Protein AF-A0A7J3D6P9-F1 (afdb_monomer_lite)

Radius of gyration: 13.17 Å; chains: 1; bounding box: 41×34×27 Å

Secondary structure (DSSP, 8-state):
-------SS-HHHHHHHHHHHHHTTGGGS-EEHHHHHHHHHHTT----HHHHHHHHHHHTTTTEEEEE-TTS-EEEEE--

pLDDT: mean 86.13, std 15.2, range [38.34, 95.88]

Structure (mmCIF, N/CA/C/O backbone):
data_AF-A0A7J3D6P9-F1
#
_entry.id   AF-A0A7J3D6P9-F1
#
loop_
_atom_site.group_PDB
_atom_site.id
_atom_site.type_symbol
_atom_site.label_atom_id
_atom_site.label_alt_id
_atom_site.label_comp_id
_atom_site.label_asym_id
_atom_site.label_entity_id
_atom_site.label_seq_id
_atom_site.pdbx_PDB_ins_code
_atom_site.Cartn_x
_atom_site.Cartn_y
_atom_site.Cartn_z
_atom_site.occupancy
_atom_site.B_iso_or_equiv
_atom_site.auth_seq_id
_atom_site.auth_comp_id
_atom_site.auth_asym_id
_atom_site.auth_atom_id
_atom_site.pdbx_PDB_model_num
ATOM 1 N N . MET A 1 1 ? 26.379 -22.319 7.165 1.00 40.84 1 MET A N 1
ATOM 2 C CA . MET A 1 1 ? 25.069 -21.856 6.652 1.00 40.84 1 MET A CA 1
ATOM 3 C C . MET A 1 1 ? 24.976 -20.355 6.881 1.00 40.84 1 MET A C 1
ATOM 5 O O . MET A 1 1 ? 2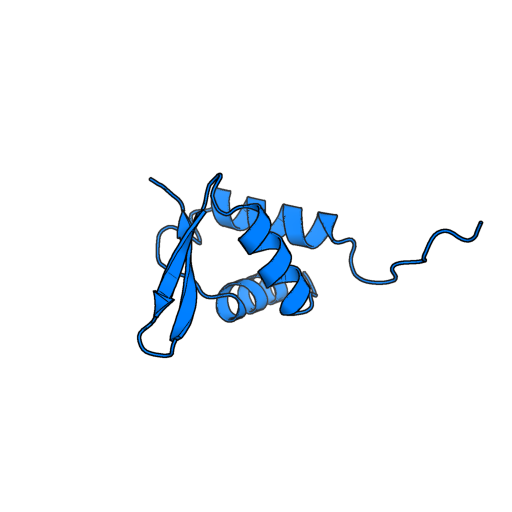4.655 -19.922 7.982 1.00 40.84 1 MET A O 1
ATOM 9 N N . GLU A 1 2 ? 25.347 -19.552 5.887 1.00 38.34 2 GLU A N 1
ATOM 10 C CA . GLU A 1 2 ? 25.238 -18.095 5.994 1.00 38.34 2 GLU A CA 1
ATOM 11 C C . GLU A 1 2 ? 23.783 -17.669 5.772 1.00 38.34 2 GLU A C 1
ATOM 13 O O . GLU A 1 2 ? 23.186 -17.945 4.732 1.00 38.34 2 GLU A O 1
ATOM 18 N N . LYS A 1 3 ? 23.180 -17.022 6.776 1.00 47.50 3 LYS A N 1
ATOM 19 C CA . LYS A 1 3 ? 21.856 -16.403 6.637 1.00 47.50 3 LYS A CA 1
ATOM 20 C C . LYS A 1 3 ? 21.993 -15.204 5.690 1.00 47.50 3 LYS A C 1
ATOM 22 O O . LYS A 1 3 ? 22.874 -14.374 5.926 1.00 47.50 3 LYS A O 1
ATOM 27 N N . PRO A 1 4 ? 21.137 -15.046 4.665 1.00 47.47 4 PRO A N 1
ATOM 28 C CA . PRO A 1 4 ? 21.268 -13.927 3.745 1.00 47.47 4 PRO A CA 1
ATOM 29 C C . PRO A 1 4 ? 21.016 -12.613 4.493 1.00 47.47 4 PRO A C 1
ATOM 31 O O . PRO A 1 4 ? 19.902 -12.336 4.946 1.00 47.47 4 PRO A O 1
ATOM 34 N N . LYS A 1 5 ? 22.069 -11.796 4.621 1.00 48.25 5 LYS A N 1
ATOM 35 C CA . LYS A 1 5 ? 22.013 -10.411 5.101 1.00 48.25 5 LYS A CA 1
ATOM 36 C C . LYS A 1 5 ? 21.173 -9.586 4.121 1.00 48.25 5 LYS A C 1
ATOM 38 O O . LYS A 1 5 ? 21.688 -8.995 3.177 1.00 48.25 5 LYS A O 1
ATOM 43 N N . ARG A 1 6 ? 19.854 -9.549 4.329 1.00 44.75 6 ARG A N 1
ATOM 44 C CA . ARG A 1 6 ? 18.939 -8.648 3.612 1.00 44.75 6 ARG A CA 1
ATOM 45 C C . ARG A 1 6 ? 19.124 -7.227 4.146 1.00 44.75 6 ARG A C 1
ATOM 47 O O . ARG A 1 6 ? 18.378 -6.775 5.006 1.00 44.75 6 ARG A O 1
ATOM 54 N N . SER A 1 7 ? 20.155 -6.552 3.642 1.00 43.03 7 SER A N 1
ATOM 55 C CA . SER A 1 7 ? 20.449 -5.140 3.905 1.00 43.03 7 SER A CA 1
ATOM 56 C C . SER A 1 7 ? 19.549 -4.230 3.058 1.00 43.03 7 SER A C 1
ATOM 58 O O . SER A 1 7 ? 19.966 -3.574 2.108 1.00 43.03 7 SER A O 1
ATOM 60 N N . GLY A 1 8 ? 18.258 -4.260 3.362 1.00 52.84 8 GLY A N 1
ATOM 61 C CA . GL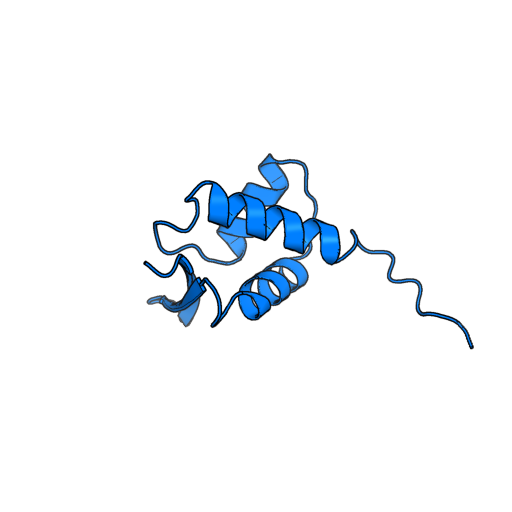Y A 1 8 ? 17.275 -3.262 2.955 1.00 52.84 8 GLY A CA 1
ATOM 62 C C . GLY A 1 8 ? 16.379 -3.014 4.159 1.00 52.84 8 GLY A C 1
ATOM 63 O O . GLY A 1 8 ? 16.266 -3.914 4.996 1.00 52.84 8 GLY A O 1
ATOM 64 N N . LEU A 1 9 ? 15.780 -1.820 4.281 1.00 53.88 9 LEU A N 1
ATOM 65 C CA . LEU A 1 9 ? 14.795 -1.530 5.332 1.00 53.88 9 LEU A CA 1
ATOM 66 C C . LEU A 1 9 ? 13.915 -2.766 5.526 1.00 53.88 9 LEU A C 1
ATOM 68 O O . LEU A 1 9 ? 13.378 -3.280 4.536 1.00 53.88 9 LEU A O 1
ATOM 72 N N . ARG A 1 10 ? 13.895 -3.316 6.753 1.00 63.69 10 ARG A N 1
ATOM 73 C CA . ARG A 1 10 ? 13.332 -4.651 6.994 1.00 63.69 10 ARG A CA 1
ATOM 74 C C . ARG A 1 10 ? 11.957 -4.678 6.347 1.00 63.69 10 ARG A C 1
ATOM 76 O O . ARG A 1 10 ? 11.169 -3.765 6.566 1.00 63.69 10 ARG A O 1
ATOM 83 N N . THR A 1 11 ? 11.664 -5.698 5.545 1.00 69.56 11 THR A N 1
ATOM 84 C CA . THR A 1 11 ? 10.359 -5.845 4.878 1.00 69.56 11 THR A CA 1
ATOM 85 C C . THR A 1 11 ? 9.195 -5.664 5.865 1.00 69.56 11 THR A C 1
ATOM 87 O O . THR A 1 11 ? 8.140 -5.173 5.482 1.00 69.56 11 THR A O 1
ATOM 90 N N . SER A 1 12 ? 9.428 -5.965 7.149 1.00 77.88 12 SER A N 1
ATOM 91 C CA . SER A 1 12 ? 8.531 -5.691 8.272 1.00 77.88 12 SER A CA 1
ATOM 92 C C . SER A 1 12 ? 8.195 -4.208 8.496 1.00 77.88 12 SER A C 1
ATOM 94 O O . SER A 1 12 ? 7.057 -3.912 8.825 1.00 77.88 12 SER A O 1
ATOM 96 N N . VAL A 1 13 ? 9.130 -3.271 8.307 1.00 87.06 13 VAL A N 1
ATOM 97 C CA . VAL A 1 13 ? 8.891 -1.824 8.477 1.00 87.06 13 VAL A CA 1
ATOM 98 C C . VAL A 1 13 ? 7.976 -1.302 7.375 1.00 87.06 13 VAL A C 1
ATOM 100 O O . VAL A 1 13 ? 7.000 -0.623 7.660 1.00 87.06 13 VAL A O 1
ATOM 103 N N . VAL A 1 14 ? 8.245 -1.673 6.119 1.00 88.88 14 VAL A N 1
ATOM 104 C CA . VAL A 1 14 ? 7.385 -1.296 4.983 1.00 88.88 14 VAL A CA 1
ATOM 105 C C . VAL A 1 14 ? 5.994 -1.903 5.144 1.00 88.88 14 VAL A C 1
ATOM 107 O O . VAL A 1 14 ? 5.001 -1.229 4.912 1.00 88.88 14 VAL A O 1
ATOM 110 N N . ALA A 1 15 ? 5.926 -3.166 5.569 1.00 89.31 15 ALA A N 1
ATOM 111 C CA . ALA A 1 15 ? 4.675 -3.844 5.874 1.00 89.31 15 ALA A CA 1
ATOM 112 C C . ALA A 1 15 ? 3.877 -3.093 6.953 1.00 89.31 15 ALA A C 1
ATOM 114 O O . ALA A 1 15 ? 2.741 -2.717 6.695 1.00 89.31 15 ALA A O 1
ATOM 115 N N . SER A 1 16 ? 4.495 -2.805 8.102 1.00 92.19 16 SER A N 1
ATOM 116 C CA . SER A 1 16 ? 3.849 -2.075 9.198 1.00 92.19 16 SER A CA 1
ATOM 117 C C . SER A 1 16 ? 3.381 -0.686 8.772 1.00 92.19 16 SER A C 1
ATOM 119 O O . SER A 1 16 ? 2.297 -0.268 9.146 1.00 92.19 16 SER A O 1
ATOM 121 N N . ALA A 1 17 ? 4.170 0.017 7.961 1.00 94.25 17 ALA A N 1
ATOM 122 C CA . ALA A 1 17 ? 3.801 1.340 7.479 1.00 94.25 17 ALA A CA 1
ATOM 123 C C . ALA A 1 17 ? 2.614 1.301 6.507 1.00 94.25 17 ALA A C 1
ATOM 125 O O . ALA A 1 17 ? 1.756 2.177 6.541 1.00 94.25 17 ALA A O 1
ATOM 126 N N . VAL A 1 18 ? 2.547 0.275 5.652 1.00 93.56 18 VAL A N 1
ATOM 127 C CA . VAL A 1 18 ? 1.375 0.035 4.802 1.00 93.56 18 VAL A CA 1
ATOM 128 C C . VAL A 1 18 ? 0.148 -0.283 5.655 1.00 93.56 18 VAL A C 1
ATOM 130 O O . VAL A 1 18 ? -0.926 0.207 5.329 1.00 93.56 18 VAL A O 1
ATOM 133 N N . ASP A 1 19 ? 0.292 -1.040 6.745 1.00 93.88 19 ASP A N 1
ATOM 134 C CA . ASP A 1 19 ? -0.822 -1.315 7.661 1.00 93.88 19 ASP A CA 1
ATOM 135 C C . ASP A 1 19 ? -1.339 -0.030 8.322 1.00 93.88 19 ASP A C 1
ATOM 137 O O . ASP A 1 19 ? -2.542 0.215 8.282 1.00 93.88 19 ASP A O 1
ATOM 141 N N . SER A 1 20 ? -0.453 0.854 8.795 1.00 95.25 20 SER A N 1
ATOM 142 C CA . SER A 1 20 ? -0.856 2.165 9.331 1.00 95.25 20 SER A CA 1
ATOM 143 C C . SER A 1 20 ? -1.626 3.001 8.306 1.00 95.25 20 SER A C 1
ATOM 145 O O . SER A 1 20 ? -2.654 3.582 8.629 1.00 95.25 20 SER A O 1
ATOM 147 N N . LEU A 1 21 ? -1.206 3.005 7.035 1.00 95.38 21 LEU A N 1
ATOM 148 C CA . LEU A 1 21 ? -1.959 3.683 5.971 1.00 95.38 21 LEU A CA 1
ATOM 149 C C . LEU A 1 21 ? -3.362 3.089 5.763 1.00 95.38 21 LEU A C 1
ATOM 151 O O . LEU A 1 21 ? -4.297 3.806 5.414 1.00 95.38 21 LEU A O 1
ATOM 155 N N . ILE A 1 22 ? -3.532 1.781 5.956 1.00 92.81 22 ILE A N 1
ATOM 156 C CA . ILE A 1 22 ? -4.845 1.124 5.867 1.00 92.81 22 ILE A CA 1
ATOM 157 C C . ILE A 1 22 ? -5.730 1.505 7.057 1.00 92.81 22 ILE A C 1
ATOM 159 O O . ILE A 1 22 ? -6.936 1.704 6.885 1.00 92.81 22 ILE A O 1
ATOM 163 N N . GLU A 1 23 ? -5.152 1.614 8.249 1.00 93.62 23 GLU A N 1
ATOM 164 C CA . GLU A 1 23 ? -5.847 2.051 9.463 1.00 93.62 23 GLU A CA 1
ATOM 165 C C . GLU A 1 23 ? -6.271 3.523 9.380 1.00 93.62 23 GLU A C 1
ATOM 167 O O . GLU A 1 23 ? -7.398 3.845 9.735 1.00 93.62 23 GLU A O 1
ATOM 172 N N . GLU A 1 24 ? -5.433 4.387 8.809 1.00 93.31 24 GLU A N 1
ATOM 173 C CA . GLU A 1 24 ? -5.680 5.827 8.626 1.00 93.31 24 GLU A CA 1
ATOM 174 C C . GLU A 1 24 ? -6.568 6.166 7.410 1.00 93.31 24 GLU A C 1
ATOM 176 O O . GLU A 1 24 ? -6.585 7.299 6.931 1.00 93.31 24 GLU A O 1
ATOM 181 N N . ASP A 1 25 ? -7.285 5.181 6.865 1.00 91.31 25 ASP A N 1
ATOM 182 C CA . ASP A 1 25 ? -8.203 5.334 5.729 1.00 91.31 25 ASP A CA 1
ATOM 183 C C . ASP A 1 25 ? -7.575 5.933 4.451 1.00 91.31 25 ASP A C 1
ATOM 185 O O . ASP A 1 25 ? -8.285 6.371 3.541 1.00 91.31 25 ASP A O 1
ATOM 189 N N . PHE A 1 26 ? -6.249 5.854 4.290 1.00 94.38 26 PHE A N 1
ATOM 190 C CA . PHE A 1 26 ? -5.561 6.267 3.057 1.00 94.38 26 PHE A CA 1
ATOM 191 C C . PHE A 1 26 ? -6.092 5.517 1.825 1.00 94.38 26 PHE A C 1
ATOM 193 O O . PHE A 1 26 ? -6.178 6.062 0.722 1.00 94.38 26 PHE A O 1
ATOM 200 N N . PHE A 1 27 ? -6.495 4.260 2.029 1.00 95.50 27 PHE A N 1
ATOM 201 C CA . PHE A 1 27 ? -7.078 3.386 1.013 1.00 95.50 27 PHE A CA 1
ATOM 202 C C . PHE A 1 27 ? -8.613 3.459 0.946 1.00 95.50 27 PHE A C 1
ATOM 204 O O . PHE A 1 27 ? -9.235 2.549 0.400 1.00 95.50 27 PHE A O 1
ATOM 211 N N . LYS A 1 28 ? -9.255 4.510 1.478 1.00 92.69 28 LYS A N 1
ATOM 212 C CA . LYS A 1 28 ? -10.698 4.748 1.271 1.00 92.69 28 LYS A CA 1
ATOM 213 C C . LYS A 1 28 ? -11.031 4.916 -0.216 1.00 92.69 28 LYS A C 1
ATOM 215 O O . LYS A 1 28 ? -12.069 4.460 -0.689 1.00 92.69 28 LYS A O 1
ATOM 220 N N . GLU A 1 29 ? -10.108 5.516 -0.959 1.00 93.25 29 GLU A N 1
ATOM 221 C CA . GLU A 1 29 ? -10.119 5.587 -2.418 1.00 93.25 29 GLU A CA 1
ATOM 222 C C . GLU A 1 29 ? -9.083 4.634 -3.018 1.00 93.25 29 GLU A C 1
ATOM 224 O O . GLU A 1 29 ? -8.176 4.158 -2.334 1.00 93.25 29 GLU A O 1
ATOM 229 N N . PHE A 1 30 ? -9.177 4.400 -4.326 1.00 93.75 30 PHE A N 1
ATOM 230 C CA . PHE A 1 30 ? -8.159 3.652 -5.052 1.00 93.75 30 PHE A CA 1
ATOM 231 C C . PHE A 1 30 ? -6.818 4.398 -5.056 1.00 93.75 30 PHE A C 1
ATOM 233 O O . PHE A 1 30 ? -6.724 5.530 -5.533 1.00 93.75 30 PHE A O 1
ATOM 240 N N . LYS A 1 31 ? -5.766 3.743 -4.556 1.00 95.88 31 LYS A N 1
ATOM 241 C CA . LYS A 1 31 ? -4.383 4.244 -4.564 1.00 95.88 31 LYS A CA 1
ATOM 242 C C . LYS A 1 31 ? -3.466 3.268 -5.284 1.00 95.88 31 LYS A C 1
ATOM 244 O O . LYS A 1 31 ? -3.579 2.062 -5.096 1.00 95.88 31 LYS A O 1
ATOM 249 N N . ASN A 1 32 ? -2.540 3.758 -6.101 1.00 95.19 32 ASN A N 1
ATOM 250 C CA . ASN A 1 32 ? -1.506 2.925 -6.724 1.00 95.19 32 ASN A CA 1
ATOM 251 C C . ASN A 1 32 ? -0.242 2.830 -5.849 1.00 95.19 32 ASN A C 1
ATOM 253 O O . ASN A 1 32 ? -0.059 3.574 -4.884 1.00 95.19 32 ASN A O 1
ATOM 257 N N . SER A 1 33 ? 0.669 1.922 -6.206 1.00 93.88 33 SER A N 1
ATOM 258 C CA . SER A 1 33 ? 1.918 1.713 -5.460 1.00 93.88 33 SER A CA 1
ATOM 259 C C . SER A 1 33 ? 2.839 2.936 -5.422 1.00 93.88 33 SER A C 1
ATOM 261 O O . SER A 1 33 ? 3.605 3.072 -4.472 1.00 93.88 33 SER A O 1
ATOM 263 N N . SER A 1 34 ? 2.783 3.816 -6.427 1.00 94.31 34 SER A N 1
ATOM 264 C CA . SER A 1 34 ? 3.585 5.046 -6.451 1.00 94.31 34 SER A CA 1
ATOM 265 C C . SER A 1 34 ? 3.068 6.059 -5.432 1.00 94.31 34 SER A C 1
ATOM 267 O O . SER A 1 34 ? 3.857 6.596 -4.667 1.00 94.31 34 SER A O 1
ATOM 269 N N . GLN A 1 35 ? 1.746 6.234 -5.337 1.00 95.44 35 GLN A N 1
ATOM 270 C CA . GLN A 1 35 ? 1.120 7.090 -4.324 1.00 95.44 35 GLN A CA 1
ATOM 271 C C . GLN A 1 35 ? 1.427 6.605 -2.905 1.00 95.44 35 GLN A C 1
ATOM 273 O O . GLN A 1 35 ? 1.758 7.408 -2.039 1.00 95.44 35 GLN A O 1
ATOM 278 N N . VAL A 1 36 ? 1.374 5.288 -2.676 1.00 95.19 36 VAL A N 1
ATOM 279 C CA . VAL A 1 36 ? 1.773 4.695 -1.391 1.00 95.19 36 VAL A CA 1
ATOM 280 C C . VAL A 1 36 ? 3.250 4.967 -1.115 1.00 95.19 36 VAL A C 1
ATOM 282 O O . VAL A 1 36 ? 3.607 5.363 -0.014 1.00 95.19 36 VAL A O 1
ATOM 285 N N . LEU A 1 37 ? 4.123 4.786 -2.108 1.00 94.81 37 LEU A N 1
ATOM 286 C CA . LEU A 1 37 ? 5.552 5.042 -1.950 1.00 94.81 37 LEU A CA 1
ATOM 287 C C . LEU A 1 37 ? 5.849 6.509 -1.609 1.00 94.81 37 LEU A C 1
ATOM 289 O O . LEU A 1 37 ? 6.707 6.769 -0.768 1.00 94.81 37 LEU A O 1
ATOM 293 N N . ASP A 1 38 ? 5.162 7.454 -2.243 1.00 95.50 38 ASP A N 1
ATOM 294 C CA . ASP A 1 38 ? 5.345 8.880 -1.976 1.00 95.50 38 ASP A CA 1
ATOM 295 C C . ASP A 1 38 ? 4.839 9.265 -0.584 1.00 95.50 38 ASP A C 1
ATOM 297 O O . ASP A 1 38 ? 5.504 10.024 0.120 1.00 95.50 38 ASP A O 1
ATOM 301 N N . GLU A 1 39 ? 3.733 8.674 -0.133 1.00 95.75 39 GLU A N 1
ATOM 302 C CA . GLU A 1 39 ? 3.245 8.851 1.235 1.00 95.75 39 GLU A CA 1
ATOM 303 C C . GLU A 1 39 ? 4.216 8.258 2.270 1.00 95.75 39 GLU A C 1
ATOM 305 O O . GLU A 1 39 ? 4.536 8.896 3.273 1.00 95.75 39 GLU A O 1
ATOM 310 N N . LEU A 1 40 ? 4.792 7.083 2.000 1.00 93.69 40 LEU A N 1
ATOM 311 C CA . LEU A 1 40 ? 5.839 6.512 2.850 1.00 93.69 40 LEU A CA 1
ATOM 312 C C . LEU A 1 40 ? 7.071 7.425 2.925 1.00 93.69 40 LEU A C 1
ATOM 314 O O . LEU A 1 40 ? 7.603 7.641 4.013 1.00 93.69 40 LEU A O 1
ATOM 318 N N . LYS A 1 41 ? 7.495 8.024 1.805 1.00 93.19 41 LYS A N 1
ATOM 319 C CA . LYS A 1 41 ? 8.597 9.000 1.799 1.00 93.19 41 LYS A CA 1
ATOM 320 C C . LYS A 1 41 ? 8.275 10.240 2.632 1.00 93.19 41 LYS A C 1
ATOM 322 O O . LYS A 1 41 ? 9.151 10.692 3.362 1.00 93.19 41 LYS A O 1
ATOM 327 N N . ARG A 1 42 ? 7.041 10.761 2.574 1.00 93.88 42 ARG A N 1
ATOM 328 C CA . ARG A 1 42 ? 6.591 11.882 3.427 1.00 93.88 42 ARG A CA 1
ATOM 329 C C . ARG A 1 42 ? 6.690 11.553 4.915 1.00 93.88 42 ARG A C 1
ATOM 331 O O . ARG A 1 42 ? 6.986 12.431 5.715 1.00 93.88 42 ARG A O 1
ATOM 338 N N . ARG A 1 43 ? 6.524 10.278 5.273 1.00 92.06 43 ARG A N 1
ATOM 339 C CA . ARG A 1 43 ? 6.689 9.750 6.637 1.00 92.06 43 ARG A CA 1
ATOM 340 C C . ARG A 1 43 ? 8.135 9.378 6.987 1.00 92.06 43 ARG A C 1
ATOM 342 O O . ARG A 1 43 ? 8.361 8.707 7.988 1.00 92.06 43 ARG A O 1
ATOM 349 N N . ASN A 1 44 ? 9.119 9.783 6.178 1.00 91.62 44 ASN A N 1
ATOM 350 C CA . ASN A 1 44 ? 10.534 9.409 6.306 1.00 91.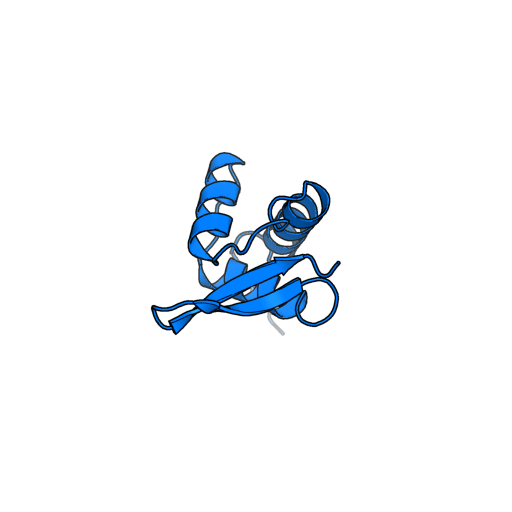62 44 ASN A CA 1
ATOM 351 C C . ASN A 1 44 ? 10.807 7.894 6.206 1.00 91.62 44 ASN A C 1
ATOM 353 O O . ASN A 1 44 ? 11.841 7.401 6.660 1.00 91.62 44 ASN A O 1
ATOM 357 N N . ILE A 1 45 ? 9.912 7.138 5.568 1.00 88.31 45 ILE A N 1
ATOM 358 C CA . ILE A 1 45 ? 10.058 5.699 5.344 1.00 88.31 45 ILE A CA 1
ATOM 359 C C . ILE A 1 45 ? 10.560 5.477 3.920 1.00 88.31 45 ILE A C 1
ATOM 361 O O . ILE A 1 45 ? 9.802 5.416 2.951 1.00 88.31 45 ILE A O 1
ATOM 365 N N . SER A 1 46 ? 11.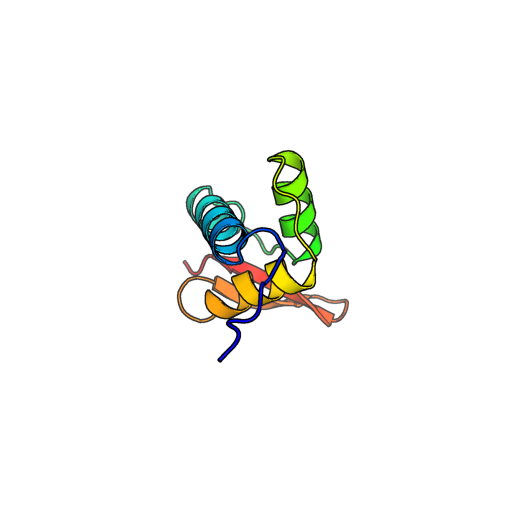879 5.335 3.791 1.00 86.44 46 SER A N 1
ATOM 366 C CA . SER A 1 46 ? 12.502 5.003 2.511 1.00 86.44 46 SER A CA 1
ATOM 367 C C . SER A 1 46 ? 12.231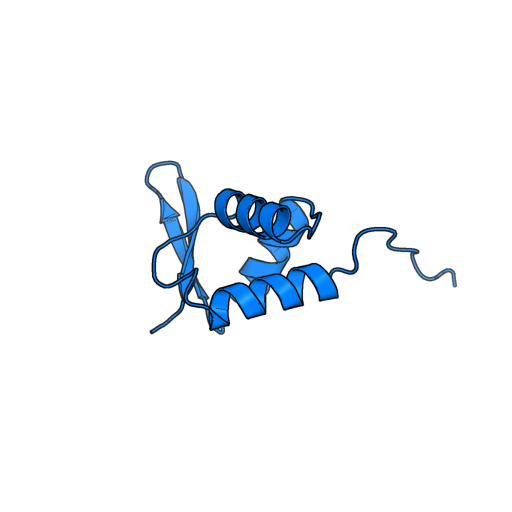 3.542 2.139 1.00 86.44 46 SER A C 1
ATOM 369 O O . SER A 1 46 ? 12.483 2.620 2.913 1.00 86.44 46 SER A O 1
ATOM 371 N N . SER A 1 47 ? 11.705 3.307 0.939 1.00 87.56 47 SER A N 1
ATOM 372 C CA . SER A 1 47 ? 11.382 1.969 0.447 1.00 87.56 47 SER A CA 1
ATOM 373 C C . SER A 1 47 ? 11.596 1.877 -1.059 1.00 87.56 47 SER A C 1
ATOM 375 O O . SER A 1 47 ? 11.624 2.879 -1.771 1.00 87.56 47 SER A O 1
ATOM 377 N N . LYS A 1 48 ? 11.748 0.651 -1.560 1.00 89.25 48 LYS A N 1
ATOM 378 C CA . LYS A 1 48 ? 11.770 0.383 -3.000 1.00 89.25 48 LYS A CA 1
ATOM 379 C C . LYS A 1 48 ? 10.335 0.154 -3.487 1.00 89.25 48 LYS A C 1
ATOM 381 O O . LYS A 1 48 ? 9.575 -0.501 -2.769 1.00 89.25 48 LYS A O 1
ATOM 386 N N . PRO A 1 49 ? 9.978 0.569 -4.717 1.00 89.12 49 PRO A N 1
ATOM 387 C CA . PRO A 1 49 ? 8.656 0.300 -5.289 1.00 89.12 49 PRO A CA 1
ATOM 388 C C . PRO A 1 49 ? 8.239 -1.174 -5.169 1.00 89.12 49 PRO A C 1
ATOM 390 O O . PRO A 1 49 ? 7.127 -1.475 -4.745 1.00 89.12 49 PRO A O 1
ATOM 393 N N . GLN A 1 50 ? 9.167 -2.103 -5.432 1.00 89.81 50 GLN A N 1
ATOM 394 C CA . GLN A 1 50 ? 8.901 -3.540 -5.333 1.00 89.81 50 GLN A CA 1
ATOM 395 C C . GLN A 1 50 ? 8.534 -3.992 -3.912 1.00 89.81 50 GLN A C 1
ATOM 397 O O . GLN A 1 50 ? 7.679 -4.858 -3.742 1.00 89.81 50 GLN A O 1
ATOM 402 N N . SER A 1 51 ? 9.149 -3.405 -2.882 1.00 90.31 51 SER A N 1
ATOM 403 C CA . SER A 1 51 ? 8.831 -3.726 -1.487 1.00 90.31 51 SER A CA 1
ATOM 404 C C . SER A 1 51 ? 7.414 -3.287 -1.127 1.00 90.31 51 SER A C 1
ATOM 406 O O . SER A 1 51 ? 6.711 -4.021 -0.437 1.00 90.31 51 SER A O 1
ATOM 408 N N . VAL A 1 52 ? 6.982 -2.125 -1.629 1.00 92.31 52 VAL A N 1
ATOM 409 C CA . VAL A 1 52 ? 5.614 -1.615 -1.450 1.00 92.31 52 VAL A CA 1
ATOM 410 C C . VAL A 1 52 ? 4.611 -2.507 -2.176 1.00 92.31 52 VAL A C 1
ATOM 412 O O . VAL A 1 52 ? 3.634 -2.937 -1.575 1.00 92.31 52 VAL A O 1
ATOM 415 N N . ILE A 1 53 ? 4.881 -2.862 -3.434 1.00 92.50 53 ILE A N 1
ATOM 416 C CA . ILE A 1 53 ? 4.024 -3.765 -4.217 1.00 92.50 53 ILE A CA 1
ATOM 417 C C . ILE A 1 53 ? 3.877 -5.118 -3.518 1.00 92.50 53 ILE A C 1
ATOM 419 O O . ILE A 1 53 ? 2.764 -5.617 -3.370 1.00 92.50 53 ILE A O 1
ATOM 423 N N . ASN A 1 54 ? 4.980 -5.702 -3.044 1.00 91.94 54 ASN A N 1
ATOM 424 C CA . ASN A 1 54 ? 4.940 -6.960 -2.305 1.00 91.94 54 ASN A CA 1
ATOM 425 C C . ASN A 1 54 ? 4.120 -6.813 -1.018 1.00 91.94 54 ASN A C 1
ATOM 427 O O . ASN A 1 54 ? 3.275 -7.661 -0.738 1.00 91.94 54 ASN A O 1
ATOM 431 N N . ALA A 1 55 ? 4.322 -5.728 -0.261 1.00 91.94 55 ALA A N 1
ATOM 432 C CA . ALA A 1 55 ? 3.552 -5.460 0.947 1.00 91.94 55 ALA A CA 1
ATOM 433 C C . ALA A 1 55 ? 2.050 -5.383 0.646 1.00 91.94 55 ALA A C 1
ATOM 435 O O . ALA A 1 55 ? 1.289 -6.089 1.301 1.00 91.94 55 ALA A O 1
ATOM 436 N N . LEU A 1 56 ? 1.635 -4.621 -0.369 1.00 93.19 56 LEU A N 1
ATOM 437 C CA . LEU A 1 56 ? 0.236 -4.487 -0.787 1.00 93.19 56 LEU A CA 1
ATOM 438 C C . LEU A 1 56 ? -0.356 -5.823 -1.251 1.00 93.19 56 LEU A C 1
ATOM 440 O O . LEU A 1 56 ? -1.427 -6.214 -0.796 1.00 93.19 56 LEU A O 1
ATOM 444 N N . ASN A 1 57 ? 0.368 -6.572 -2.085 1.00 91.62 57 ASN A N 1
ATOM 445 C CA . ASN A 1 57 ? -0.081 -7.875 -2.579 1.00 91.62 57 ASN A CA 1
ATOM 446 C C . ASN A 1 57 ? -0.290 -8.901 -1.459 1.00 91.62 57 ASN A C 1
ATOM 448 O O . ASN A 1 57 ? -1.150 -9.754 -1.605 1.00 91.62 57 ASN A O 1
ATOM 452 N N . HIS A 1 58 ? 0.442 -8.822 -0.344 1.00 90.81 58 HIS A N 1
ATOM 453 C CA . HIS A 1 58 ? 0.194 -9.677 0.824 1.00 90.81 58 HIS A CA 1
ATOM 454 C C . HIS A 1 58 ? -1.084 -9.309 1.601 1.00 90.81 58 HIS A C 1
ATOM 456 O O . HIS A 1 58 ? -1.614 -10.154 2.328 1.00 90.81 58 HIS A O 1
ATOM 462 N N . ARG A 1 59 ? -1.560 -8.058 1.489 1.00 90.31 59 ARG A N 1
ATOM 463 C CA . ARG A 1 59 ? -2.833 -7.599 2.077 1.00 90.31 59 ARG A CA 1
ATOM 464 C C . ARG A 1 59 ? -4.025 -7.942 1.194 1.00 90.31 59 ARG A C 1
ATOM 466 O O . ARG A 1 59 ? -5.139 -8.041 1.699 1.00 90.31 59 ARG A O 1
ATOM 473 N N . VAL A 1 60 ? -3.798 -8.169 -0.093 1.00 87.25 60 VAL A N 1
ATOM 474 C CA . VAL A 1 60 ? -4.771 -8.799 -0.989 1.00 87.25 60 VAL A CA 1
ATOM 475 C C . VAL A 1 60 ? -4.721 -10.318 -0.741 1.00 87.25 60 VAL A C 1
ATOM 477 O O . VAL A 1 60 ? -3.624 -10.872 -0.716 1.00 87.25 60 VAL A O 1
ATOM 480 N N . PRO A 1 61 ? -5.836 -11.044 -0.521 1.00 83.50 61 PRO A N 1
ATOM 481 C CA . PRO A 1 61 ? -7.253 -10.649 -0.515 1.00 83.50 61 PRO A CA 1
ATOM 482 C C . PRO A 1 61 ? -7.829 -10.371 0.893 1.00 83.50 61 PRO A C 1
ATOM 484 O O . PRO A 1 61 ? -9.043 -10.399 1.088 1.00 83.50 61 PRO A O 1
ATOM 487 N N . LYS A 1 62 ? -6.968 -10.188 1.900 1.00 88.25 62 LYS A N 1
ATOM 488 C CA . LYS A 1 62 ? -7.360 -10.112 3.316 1.00 88.25 62 LYS A CA 1
ATOM 489 C C . LYS A 1 62 ? -8.128 -8.833 3.645 1.00 88.25 62 LYS A C 1
ATOM 491 O O . LYS A 1 62 ? -9.190 -8.906 4.245 1.00 88.25 62 LYS A O 1
ATOM 496 N N . ILE A 1 63 ? -7.566 -7.683 3.275 1.00 92.44 63 ILE A N 1
ATOM 497 C CA . ILE A 1 63 ? -8.054 -6.353 3.685 1.00 92.44 63 ILE A CA 1
ATOM 498 C C . ILE A 1 63 ? -8.062 -5.321 2.552 1.00 92.44 63 ILE A C 1
ATOM 500 O O . ILE A 1 63 ? -8.691 -4.274 2.687 1.00 92.44 63 ILE A O 1
ATOM 504 N N . LEU A 1 64 ? -7.379 -5.601 1.436 1.00 93.06 64 LEU A N 1
ATOM 505 C CA . LEU A 1 64 ? -7.377 -4.744 0.252 1.00 93.06 64 LEU A CA 1
ATOM 506 C C . LEU A 1 64 ? -7.999 -5.467 -0.945 1.00 93.06 64 LEU A C 1
ATOM 508 O O . LEU A 1 64 ? -7.668 -6.625 -1.216 1.00 93.06 64 LEU A O 1
ATOM 512 N N . ASP A 1 65 ? -8.808 -4.733 -1.699 1.00 93.06 65 ASP A N 1
ATOM 513 C CA . ASP A 1 65 ? -9.185 -5.050 -3.072 1.00 93.06 65 ASP A CA 1
ATOM 514 C C . ASP A 1 65 ? -8.150 -4.474 -4.041 1.00 93.06 65 ASP A C 1
ATOM 516 O O . ASP A 1 65 ? -7.507 -3.457 -3.759 1.00 93.06 65 ASP A O 1
ATOM 520 N N . ARG A 1 66 ? -7.992 -5.114 -5.205 1.00 94.00 66 ARG A N 1
ATOM 521 C CA . ARG A 1 66 ? -7.064 -4.679 -6.254 1.00 94.00 66 ARG A CA 1
ATOM 522 C C . ARG A 1 66 ? -7.716 -4.753 -7.631 1.00 94.00 66 ARG A C 1
ATOM 524 O O . ARG A 1 66 ? -8.175 -5.820 -8.030 1.00 94.00 66 ARG A O 1
ATOM 531 N N . VAL A 1 67 ? -7.664 -3.658 -8.388 1.00 94.50 67 VAL A N 1
ATOM 532 C CA . VAL A 1 67 ? -8.145 -3.572 -9.782 1.00 94.50 67 VAL A CA 1
ATOM 533 C C . VAL A 1 67 ? -7.115 -2.865 -10.662 1.00 94.50 67 VAL A C 1
ATOM 535 O O . VAL A 1 67 ? -6.205 -2.214 -10.146 1.00 94.50 67 VAL A O 1
ATOM 538 N N . LYS A 1 68 ? -7.206 -3.028 -11.985 1.00 94.25 68 LYS A N 1
ATOM 539 C CA . LYS A 1 68 ? -6.393 -2.239 -12.921 1.00 94.25 68 LYS A CA 1
ATOM 540 C C . LYS A 1 68 ? -7.100 -0.921 -13.230 1.00 94.25 68 LYS A C 1
ATOM 542 O O . LYS A 1 68 ? -8.307 -0.931 -13.447 1.00 94.25 68 LYS A O 1
ATOM 547 N N . ASP A 1 69 ? -6.350 0.177 -13.241 1.00 92.81 69 ASP A N 1
ATOM 548 C CA . ASP A 1 69 ? -6.823 1.465 -13.752 1.00 92.81 69 ASP A CA 1
ATOM 549 C C . ASP A 1 69 ? -6.857 1.481 -15.293 1.00 92.81 69 ASP A C 1
ATOM 551 O O . ASP A 1 69 ? -6.456 0.518 -15.954 1.00 92.81 69 ASP A O 1
ATOM 555 N N . GLU A 1 70 ? -7.312 2.596 -15.867 1.00 92.81 70 GLU A N 1
ATOM 556 C CA . GLU A 1 70 ? -7.394 2.819 -17.321 1.00 92.81 70 GLU A CA 1
ATOM 557 C C . GLU A 1 70 ? -6.030 2.729 -18.028 1.00 92.81 70 GLU A C 1
ATOM 559 O O . GLU A 1 70 ? -5.952 2.460 -19.223 1.00 92.81 70 GLU A O 1
ATOM 564 N N . HIS A 1 71 ? -4.937 2.891 -17.280 1.00 91.75 71 HIS A N 1
ATOM 565 C CA . HIS A 1 71 ? -3.563 2.773 -17.764 1.00 91.75 71 HIS A CA 1
ATOM 566 C C . HIS A 1 71 ? -2.956 1.384 -17.493 1.00 91.75 71 HIS A C 1
ATOM 568 O O . HIS A 1 71 ? -1.753 1.182 -17.664 1.00 91.75 71 HIS A O 1
ATOM 574 N N . GLY A 1 72 ? -3.759 0.416 -17.039 1.00 91.31 72 GLY A N 1
ATOM 575 C CA . GLY A 1 72 ? -3.329 -0.949 -16.747 1.00 91.31 72 GLY A CA 1
ATOM 576 C C . GLY A 1 72 ? -2.518 -1.112 -15.456 1.00 91.31 72 GLY A C 1
ATOM 577 O O . GLY A 1 72 ? -1.965 -2.192 -15.220 1.00 91.31 72 GLY A O 1
ATOM 578 N N . ARG A 1 73 ? -2.437 -0.081 -14.606 1.00 91.69 73 ARG A N 1
ATOM 579 C CA . ARG A 1 73 ? -1.709 -0.102 -13.330 1.00 91.69 73 ARG A CA 1
ATOM 580 C C . ARG A 1 73 ? -2.594 -0.651 -12.224 1.00 91.69 73 ARG A C 1
ATOM 582 O O . ARG A 1 73 ? -3.776 -0.339 -12.141 1.00 91.69 73 ARG A O 1
ATOM 589 N N . TRP A 1 74 ? -2.008 -1.438 -11.329 1.00 93.81 74 TRP A N 1
ATOM 590 C CA . TRP A 1 74 ? -2.729 -1.926 -10.158 1.00 93.81 74 TRP A CA 1
ATOM 591 C C . TRP A 1 74 ? -2.973 -0.798 -9.151 1.00 93.81 74 TRP A C 1
ATOM 593 O O . TRP A 1 74 ? -2.027 -0.182 -8.649 1.00 93.81 74 TRP A O 1
ATOM 603 N N . VAL A 1 75 ? -4.244 -0.581 -8.832 1.00 95.31 75 VAL A N 1
ATOM 604 C CA . VAL A 1 75 ? -4.713 0.279 -7.747 1.00 95.31 75 VAL A CA 1
ATOM 605 C C . VAL A 1 75 ? -5.374 -0.567 -6.665 1.00 95.31 75 VAL A C 1
ATOM 607 O O . VAL A 1 75 ? -5.939 -1.627 -6.941 1.00 95.31 75 VAL A O 1
ATOM 610 N N . TYR A 1 76 ? -5.280 -0.098 -5.427 1.00 95.12 76 TYR A N 1
ATOM 611 C CA . TYR A 1 76 ? -5.680 -0.806 -4.220 1.00 95.12 76 TYR A CA 1
ATOM 612 C C . TYR A 1 76 ? -6.682 0.038 -3.435 1.00 95.12 76 TYR A C 1
ATOM 614 O O . TYR A 1 76 ? -6.511 1.253 -3.346 1.00 95.12 76 TYR A O 1
ATOM 622 N N . ARG A 1 77 ? -7.699 -0.596 -2.850 1.00 94.81 77 ARG A N 1
ATOM 623 C CA . ARG A 1 77 ? -8.683 0.045 -1.962 1.00 94.81 77 ARG A CA 1
ATOM 624 C C . ARG A 1 77 ? -8.923 -0.838 -0.745 1.00 94.81 77 ARG A C 1
ATOM 626 O O . ARG A 1 77 ? -8.882 -2.059 -0.870 1.00 94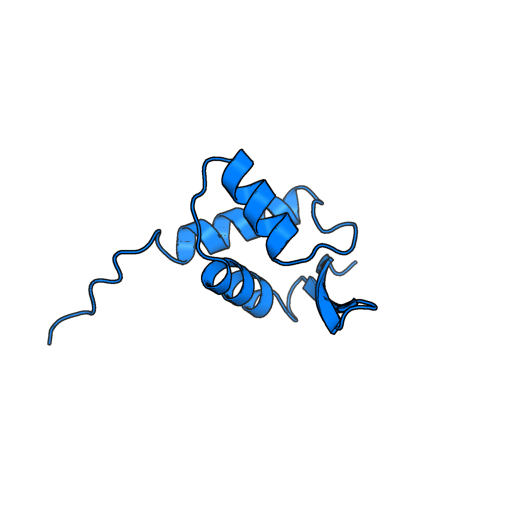.81 77 ARG A O 1
ATOM 633 N N . LYS A 1 78 ? -9.182 -0.242 0.416 1.00 93.19 78 LYS A N 1
ATOM 634 C CA . LYS A 1 78 ? -9.627 -0.955 1.614 1.00 93.19 78 LYS A CA 1
ATOM 635 C C . LYS A 1 78 ? -10.961 -1.620 1.310 1.00 93.19 78 LYS A C 1
ATOM 637 O O . LYS A 1 78 ? -11.857 -1.001 0.727 1.00 93.19 78 LYS A O 1
ATOM 642 N N . ARG A 1 79 ? -11.054 -2.898 1.656 1.00 87.62 79 ARG A N 1
ATOM 643 C CA . ARG A 1 79 ? -12.304 -3.638 1.558 1.00 87.62 79 ARG A CA 1
ATOM 644 C C . ARG A 1 79 ? -13.263 -3.073 2.606 1.00 87.62 79 ARG A C 1
ATOM 646 O O . ARG A 1 79 ? -12.854 -2.889 3.752 1.00 87.62 79 ARG A O 1
ATOM 653 N N . ALA A 1 80 ? -14.470 -2.724 2.167 1.00 75.88 80 ALA A N 1
ATOM 654 C CA . ALA A 1 80 ? -15.541 -2.269 3.050 1.00 75.88 80 ALA A CA 1
ATOM 655 C C . ALA A 1 80 ? -16.078 -3.431 3.893 1.00 75.88 80 ALA A C 1
ATOM 657 O O . ALA A 1 80 ? -16.068 -4.574 3.372 1.00 75.88 80 ALA A O 1
#

Sequence (80 aa):
MEKPKRSGLRTSVVASAVDSLIEEDFFKEFKNSSQVLDELKRRNISSKPQSVINALNHRVPKILDRVKDEHGRWVYRKRA

Foldseek 3Di:
DDDPPPPDDPLVVLLVLVVVCLVVQVQQDWDALVRSQVVCVVVVNHDDSVSSVVSQVVCPPPFWDWDADPVRGITIHGDD